Protein AF-A0A9P4Y7H7-F1 (afdb_monomer)

Foldseek 3Di:
DPLDDDPVLLVLLLVLLPFPADPVQDAPVPQDPVNLVVSLVSSLVSSVVRDPCPSSVSCVVVVVVSSVSNNVNSVVSNVVNVVVVVVVVVPPPPPDDDDPPPDDDDDDDDDD

Radius of gyration: 28.37 Å; Cα contacts (8 Å, |Δi|>4): 66; chains: 1; bounding box: 96×38×52 Å

Mean predicted aligned error: 12.28 Å

pLDDT: mean 77.83, std 15.43, range [43.62, 92.44]

Structure (mmCIF, N/CA/C/O backbone):
data_AF-A0A9P4Y7H7-F1
#
_entry.id   AF-A0A9P4Y7H7-F1
#
loop_
_atom_site.group_PDB
_atom_site.id
_atom_site.type_symbol
_atom_site.label_atom_id
_atom_site.label_alt_id
_atom_site.label_comp_id
_atom_site.label_asym_id
_atom_site.l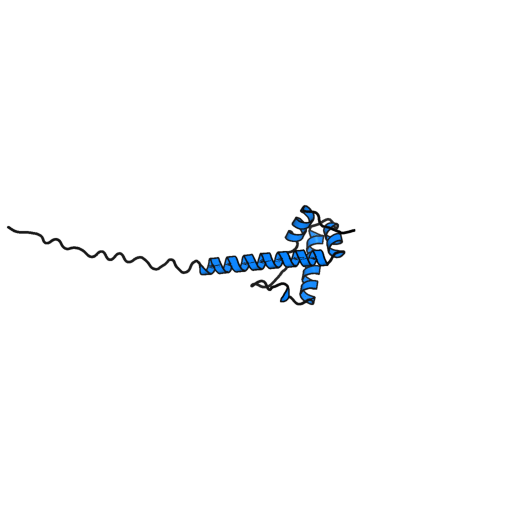abel_entity_id
_atom_site.label_seq_id
_atom_site.pdbx_PDB_ins_code
_atom_site.Cartn_x
_atom_site.Cartn_y
_atom_site.Cartn_z
_atom_site.occupancy
_atom_site.B_iso_or_equiv
_atom_site.auth_seq_id
_atom_site.auth_comp_id
_atom_site.auth_asym_id
_atom_site.auth_atom_id
_atom_site.pdbx_PDB_model_num
ATOM 1 N N . MET A 1 1 ? -13.065 18.994 4.949 1.00 44.56 1 MET A N 1
ATOM 2 C CA . MET A 1 1 ? -11.703 18.988 5.523 1.00 44.56 1 MET A CA 1
ATOM 3 C C . MET A 1 1 ? -10.883 18.002 4.708 1.00 44.56 1 MET A C 1
ATOM 5 O O . MET A 1 1 ? -11.306 16.863 4.579 1.00 44.56 1 MET A O 1
ATOM 9 N N . THR A 1 2 ? -9.795 18.426 4.069 1.00 53.09 2 THR A N 1
ATOM 10 C CA . THR A 1 2 ? -8.862 17.517 3.382 1.00 53.09 2 THR A CA 1
ATOM 11 C C . THR A 1 2 ? -7.936 16.912 4.434 1.00 53.09 2 THR A C 1
ATOM 13 O O . THR A 1 2 ? -6.934 17.522 4.808 1.00 53.09 2 THR A O 1
ATOM 16 N N . ASN A 1 3 ? -8.296 15.738 4.959 1.00 63.22 3 ASN A N 1
ATOM 17 C CA . ASN A 1 3 ? -7.507 15.035 5.970 1.00 63.22 3 ASN A CA 1
ATOM 18 C C . ASN A 1 3 ? -6.167 14.598 5.359 1.00 63.22 3 ASN A C 1
ATOM 20 O O . ASN A 1 3 ? -6.059 13.554 4.727 1.00 63.22 3 ASN A O 1
ATOM 24 N N . THR A 1 4 ? -5.143 15.438 5.506 1.00 73.75 4 THR A N 1
ATOM 25 C CA . THR A 1 4 ? -3.823 15.228 4.905 1.00 73.75 4 THR A CA 1
ATOM 26 C C . THR A 1 4 ? -2.837 14.823 5.993 1.00 73.75 4 THR A C 1
ATOM 28 O O . THR A 1 4 ? -2.721 15.501 7.009 1.00 73.75 4 THR A O 1
ATOM 31 N N . LEU A 1 5 ? -2.102 13.730 5.778 1.00 79.12 5 LEU A N 1
ATOM 32 C CA . LEU A 1 5 ? -1.079 13.267 6.719 1.00 79.12 5 LEU A CA 1
ATOM 33 C C . LEU A 1 5 ? 0.114 14.232 6.776 1.00 79.12 5 LEU A C 1
ATOM 35 O O . LEU A 1 5 ? 0.627 14.654 5.730 1.00 79.12 5 LEU A O 1
ATOM 39 N N . THR A 1 6 ? 0.619 14.501 7.981 1.00 85.62 6 THR A N 1
ATOM 40 C CA . THR A 1 6 ? 1.879 15.232 8.178 1.00 85.62 6 THR A CA 1
ATOM 41 C C . THR A 1 6 ? 3.079 14.425 7.663 1.00 85.62 6 THR A C 1
ATOM 43 O O . THR A 1 6 ? 2.990 13.221 7.403 1.00 85.62 6 THR A O 1
ATOM 46 N N . ALA A 1 7 ? 4.239 15.070 7.507 1.00 84.88 7 ALA A N 1
ATOM 47 C CA . ALA A 1 7 ? 5.454 14.399 7.034 1.00 84.88 7 ALA A CA 1
ATOM 48 C C . ALA A 1 7 ? 5.885 13.231 7.945 1.00 84.88 7 ALA A C 1
ATOM 50 O O . ALA A 1 7 ? 6.281 12.170 7.452 1.00 84.88 7 ALA A O 1
ATOM 51 N N . GLU A 1 8 ? 5.762 13.394 9.263 1.00 84.50 8 GLU A N 1
ATOM 52 C CA . GLU A 1 8 ? 6.085 12.349 10.240 1.00 84.50 8 GLU A CA 1
ATOM 53 C C . GLU A 1 8 ? 5.097 11.183 10.175 1.00 84.50 8 GLU A C 1
ATOM 55 O O . GLU A 1 8 ? 5.515 10.024 10.105 1.00 84.50 8 GLU A O 1
ATOM 60 N N . GLN A 1 9 ? 3.798 11.480 10.081 1.00 84.00 9 GLN A N 1
ATOM 61 C CA . GLN A 1 9 ? 2.746 10.475 9.919 1.00 84.00 9 GLN A CA 1
ATOM 62 C C . GLN A 1 9 ? 2.928 9.669 8.628 1.00 84.00 9 GLN A C 1
ATOM 64 O O . GLN A 1 9 ? 2.832 8.442 8.642 1.00 84.00 9 GLN A O 1
ATOM 69 N N . LYS A 1 10 ? 3.285 10.328 7.516 1.00 83.38 10 LYS A N 1
ATOM 70 C CA . LYS A 1 10 ? 3.629 9.653 6.252 1.00 83.38 10 LYS A CA 1
ATOM 71 C C . LYS A 1 10 ? 4.831 8.726 6.414 1.00 83.38 10 LYS A C 1
ATOM 73 O O . LYS A 1 10 ? 4.812 7.601 5.915 1.00 83.38 10 LYS A O 1
ATOM 78 N N . LYS A 1 11 ? 5.882 9.171 7.110 1.00 84.75 11 LYS A N 1
ATOM 79 C CA . LYS A 1 11 ? 7.081 8.356 7.366 1.00 84.75 11 LYS A CA 1
ATOM 80 C C . LYS A 1 11 ? 6.744 7.118 8.199 1.00 84.75 11 LYS A C 1
ATOM 82 O O . LYS A 1 11 ? 7.224 6.030 7.880 1.00 84.75 11 LYS A O 1
ATOM 87 N N . LEU A 1 12 ? 5.913 7.272 9.228 1.00 83.62 12 LEU A N 1
ATOM 88 C CA . LEU A 1 12 ? 5.462 6.174 10.080 1.00 83.62 12 LEU A CA 1
ATOM 89 C C . LEU A 1 12 ? 4.590 5.187 9.290 1.00 83.62 12 LEU A C 1
ATOM 91 O O . LEU A 1 12 ? 4.873 3.988 9.277 1.00 83.62 12 LEU A O 1
ATOM 95 N N . ALA A 1 13 ? 3.616 5.691 8.533 1.00 84.38 13 ALA A N 1
ATOM 96 C CA . ALA A 1 13 ? 2.749 4.880 7.688 1.00 84.38 13 ALA A CA 1
ATOM 97 C C . ALA A 1 13 ? 3.535 4.071 6.641 1.00 84.38 13 ALA A C 1
ATOM 99 O O . ALA A 1 13 ? 3.316 2.872 6.495 1.00 84.38 13 ALA A O 1
ATOM 100 N N . ARG A 1 14 ? 4.534 4.671 5.979 1.00 84.62 14 ARG A N 1
ATOM 101 C CA . ARG A 1 14 ? 5.414 3.963 5.026 1.00 84.62 14 ARG A CA 1
ATOM 102 C C . ARG A 1 14 ? 6.263 2.862 5.670 1.00 84.62 14 ARG A C 1
ATOM 104 O O . ARG A 1 14 ? 6.601 1.883 5.002 1.00 84.62 14 ARG A O 1
ATOM 111 N N . ARG A 1 15 ? 6.641 3.014 6.945 1.00 82.94 15 ARG A N 1
ATOM 112 C CA . ARG A 1 15 ? 7.341 1.963 7.705 1.00 82.94 15 ARG A CA 1
ATOM 113 C C . ARG A 1 15 ? 6.398 0.807 8.043 1.00 82.94 15 ARG A C 1
ATOM 115 O O . ARG A 1 15 ? 6.778 -0.346 7.861 1.00 82.94 15 ARG A O 1
ATOM 122 N N . ALA A 1 16 ? 5.174 1.117 8.470 1.00 83.62 16 ALA A N 1
ATOM 123 C CA . ALA A 1 16 ? 4.150 0.124 8.800 1.00 83.62 16 ALA A CA 1
ATOM 124 C C . ALA A 1 16 ? 3.591 -0.608 7.563 1.00 83.62 16 ALA A C 1
ATOM 126 O O . ALA A 1 16 ? 3.225 -1.780 7.651 1.00 83.62 16 ALA A O 1
ATOM 127 N N . ALA A 1 17 ? 3.567 0.051 6.400 1.00 80.75 17 ALA A N 1
ATOM 128 C CA . ALA A 1 17 ? 3.213 -0.539 5.115 1.00 80.75 17 ALA A CA 1
ATOM 129 C C . ALA A 1 17 ? 4.332 -1.477 4.637 1.00 80.75 17 ALA A C 1
ATOM 131 O O . ALA A 1 17 ? 5.196 -1.106 3.850 1.00 80.75 17 ALA A O 1
ATOM 132 N N . THR A 1 18 ? 4.355 -2.701 5.152 1.00 78.44 18 THR A N 1
ATOM 133 C CA . THR A 1 18 ? 5.237 -3.794 4.709 1.00 78.44 18 THR A CA 1
ATOM 134 C C . THR A 1 18 ? 4.372 -4.962 4.243 1.00 78.44 18 THR A C 1
ATOM 136 O O . THR A 1 18 ? 4.231 -5.943 4.965 1.00 78.44 18 THR A O 1
ATOM 139 N N . PRO A 1 19 ? 3.711 -4.849 3.079 1.00 77.62 19 PRO A N 1
ATOM 140 C CA . PRO A 1 19 ? 2.809 -5.892 2.614 1.00 77.62 19 PRO A CA 1
ATOM 141 C C . PRO A 1 19 ? 3.582 -7.204 2.420 1.00 77.62 19 PRO A C 1
ATOM 143 O O . PRO A 1 19 ? 4.679 -7.204 1.861 1.00 77.62 19 PRO A O 1
ATOM 146 N N . ASN A 1 20 ? 3.018 -8.314 2.902 1.00 77.31 20 ASN A N 1
ATOM 147 C CA . ASN A 1 20 ? 3.577 -9.645 2.675 1.00 77.31 20 ASN A CA 1
ATOM 148 C C . ASN A 1 20 ? 3.161 -10.096 1.272 1.00 77.31 20 ASN A C 1
ATOM 150 O O . ASN A 1 20 ? 2.046 -10.579 1.076 1.00 77.31 20 ASN A O 1
ATOM 154 N N . LEU A 1 21 ? 4.039 -9.877 0.298 1.00 81.25 21 LEU A N 1
ATOM 155 C CA . LEU A 1 21 ? 3.826 -10.239 -1.100 1.00 81.25 21 LEU A CA 1
ATOM 156 C C . LEU A 1 21 ? 4.859 -11.279 -1.545 1.00 81.25 21 LEU A C 1
ATOM 158 O O . LEU A 1 21 ? 5.976 -11.263 -1.025 1.00 81.25 21 LEU A O 1
ATOM 162 N N . PRO A 1 22 ? 4.496 -12.172 -2.483 1.00 81.06 22 PRO A N 1
ATOM 163 C CA . PRO A 1 22 ? 5.447 -13.110 -3.068 1.00 81.06 22 PRO A CA 1
ATOM 164 C C . PRO A 1 22 ? 6.523 -12.367 -3.875 1.00 81.06 22 PRO A C 1
ATOM 166 O O . PRO A 1 22 ? 6.269 -11.278 -4.390 1.00 81.06 22 PRO A O 1
ATOM 169 N N . GLU A 1 23 ? 7.707 -12.970 -3.998 1.00 82.56 23 GLU A N 1
ATOM 170 C CA . GLU A 1 23 ? 8.761 -12.531 -4.920 1.00 82.56 23 GLU A CA 1
ATOM 171 C C . GLU A 1 23 ? 8.665 -13.355 -6.229 1.00 82.56 23 GLU A C 1
ATOM 173 O O . GLU A 1 23 ? 8.515 -14.577 -6.144 1.00 82.56 23 GLU A O 1
ATOM 178 N N . PRO A 1 24 ? 8.726 -12.742 -7.432 1.00 85.50 24 PRO A N 1
ATOM 179 C CA . PRO A 1 24 ? 8.87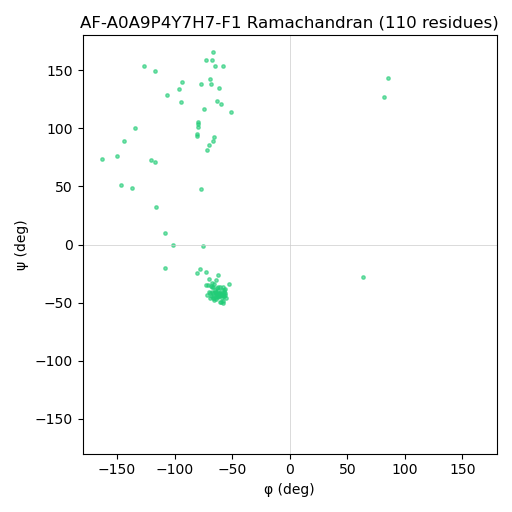3 -11.309 -7.689 1.00 85.50 24 PRO A CA 1
ATOM 180 C C . PRO A 1 24 ? 7.618 -10.520 -7.300 1.00 85.50 24 PRO A C 1
ATOM 182 O O . PRO A 1 24 ? 6.492 -10.974 -7.508 1.00 85.50 24 PRO A O 1
ATOM 185 N N . THR A 1 25 ? 7.817 -9.317 -6.753 1.00 90.19 25 THR A N 1
ATOM 186 C CA . THR A 1 25 ? 6.699 -8.501 -6.268 1.00 90.19 25 THR A CA 1
ATOM 187 C C . THR A 1 25 ? 5.713 -8.176 -7.414 1.00 90.19 25 THR A C 1
ATOM 189 O O . THR A 1 25 ? 6.111 -7.517 -8.387 1.00 90.19 25 THR A O 1
ATOM 192 N N . PRO A 1 26 ? 4.421 -8.556 -7.318 1.00 90.19 26 PRO A N 1
ATOM 193 C CA . PRO A 1 26 ? 3.426 -8.280 -8.358 1.00 90.19 26 PRO A CA 1
ATOM 194 C C . PRO A 1 26 ? 3.135 -6.779 -8.480 1.00 90.19 26 P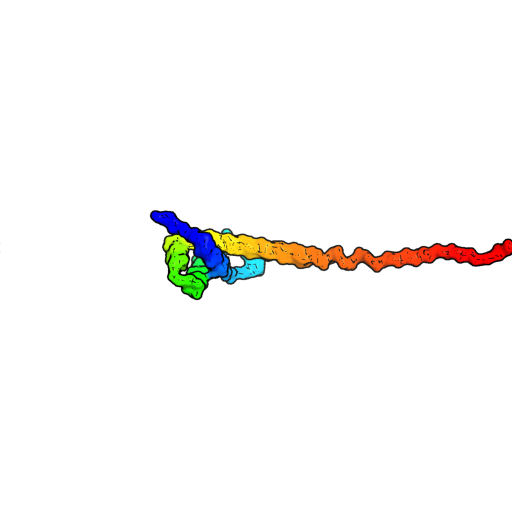RO A C 1
ATOM 196 O O . PRO A 1 26 ? 3.380 -6.009 -7.545 1.00 90.19 26 PRO A O 1
ATOM 199 N N . THR A 1 27 ? 2.602 -6.327 -9.622 1.00 92.00 27 THR A N 1
ATOM 200 C CA . THR A 1 27 ? 2.158 -4.930 -9.727 1.00 92.00 27 THR A CA 1
ATOM 201 C C . THR A 1 27 ? 0.878 -4.718 -8.924 1.00 92.00 27 THR A C 1
ATOM 203 O O . THR A 1 27 ? 0.126 -5.652 -8.656 1.00 92.00 27 THR A O 1
ATOM 206 N N . TRP A 1 28 ? 0.584 -3.465 -8.560 1.00 91.56 28 TRP A N 1
ATOM 207 C CA . TRP A 1 28 ? -0.685 -3.146 -7.898 1.00 91.56 28 TRP A CA 1
ATOM 208 C C . TRP A 1 28 ? -1.892 -3.600 -8.724 1.00 91.56 28 TRP A C 1
ATOM 210 O O . TRP A 1 28 ? -2.849 -4.107 -8.149 1.00 91.56 28 TRP A O 1
ATOM 220 N N . ALA A 1 29 ? -1.818 -3.459 -10.055 1.00 90.81 29 ALA A N 1
ATOM 221 C CA . ALA A 1 29 ? -2.871 -3.854 -10.985 1.00 90.81 29 ALA A CA 1
ATOM 222 C C . ALA A 1 29 ? -3.129 -5.370 -10.966 1.00 90.81 29 ALA A C 1
ATOM 224 O O . ALA A 1 29 ? -4.289 -5.769 -10.983 1.00 90.81 29 ALA A O 1
ATOM 225 N N . ASP A 1 30 ? -2.073 -6.177 -10.832 1.00 91.38 30 ASP A N 1
ATOM 226 C CA . ASP A 1 30 ? -2.159 -7.646 -10.807 1.00 91.38 30 ASP A CA 1
ATOM 227 C C . ASP A 1 30 ? -2.747 -8.187 -9.495 1.00 91.38 30 ASP A C 1
ATOM 229 O O . ASP A 1 30 ? -3.277 -9.295 -9.444 1.00 91.38 30 ASP A O 1
ATOM 233 N N . ILE A 1 31 ? -2.660 -7.414 -8.409 1.00 90.75 31 ILE A N 1
ATOM 234 C CA . ILE A 1 31 ? -3.264 -7.783 -7.128 1.00 90.75 31 ILE A CA 1
ATOM 235 C C . ILE A 1 31 ? -4.777 -7.579 -7.240 1.00 90.75 31 ILE A C 1
ATOM 237 O O . ILE A 1 31 ? -5.233 -6.446 -7.401 1.00 90.75 31 ILE A O 1
ATOM 241 N N . GLY A 1 32 ? -5.551 -8.658 -7.117 1.00 91.75 32 GLY A N 1
ATOM 242 C CA . GLY A 1 32 ? -7.015 -8.606 -7.104 1.00 91.75 32 GLY A CA 1
ATOM 243 C C . GLY A 1 32 ? -7.574 -7.722 -5.982 1.00 91.75 32 GLY A C 1
ATOM 244 O O . GLY A 1 32 ? -6.934 -7.528 -4.946 1.00 91.75 32 GLY A O 1
ATOM 245 N N . GLU A 1 33 ? -8.778 -7.181 -6.179 1.00 90.69 33 GLU A N 1
ATOM 246 C CA . GLU A 1 33 ? -9.396 -6.219 -5.256 1.00 90.69 33 GLU A CA 1
ATOM 247 C C . GLU A 1 33 ? -9.515 -6.758 -3.823 1.00 90.69 33 GLU A C 1
ATOM 249 O O . GLU A 1 33 ? -9.159 -6.059 -2.872 1.00 90.69 33 GLU A O 1
ATOM 254 N N . ASP A 1 34 ? -9.924 -8.017 -3.663 1.00 92.19 34 ASP A N 1
ATOM 255 C CA . ASP A 1 34 ? -10.038 -8.662 -2.350 1.00 92.19 34 ASP A CA 1
ATOM 256 C C . ASP A 1 34 ? -8.693 -8.698 -1.629 1.00 92.19 34 ASP A C 1
ATOM 258 O O . ASP A 1 34 ? -8.583 -8.328 -0.458 1.00 92.19 34 ASP A O 1
ATOM 262 N N . LYS A 1 35 ? -7.624 -9.022 -2.361 1.00 90.62 35 LYS A N 1
ATOM 263 C CA . LYS A 1 35 ? -6.280 -9.039 -1.792 1.00 90.62 35 LYS A CA 1
ATOM 264 C C . LYS A 1 35 ? -5.792 -7.634 -1.440 1.00 90.62 35 LYS A C 1
ATOM 266 O O . LYS A 1 35 ? -5.130 -7.461 -0.419 1.00 90.62 35 LYS A O 1
ATOM 271 N N . ARG A 1 36 ? -6.147 -6.607 -2.223 1.00 92.19 36 ARG A N 1
ATOM 272 C CA . ARG A 1 36 ? -5.856 -5.202 -1.871 1.00 92.19 36 ARG A CA 1
ATOM 273 C C . ARG A 1 36 ? -6.552 -4.802 -0.570 1.00 92.19 36 ARG A C 1
ATOM 275 O O . ARG A 1 36 ? -5.921 -4.153 0.264 1.00 92.19 36 ARG A O 1
ATOM 282 N N . LYS A 1 37 ? -7.810 -5.215 -0.371 1.00 92.12 37 LYS A N 1
ATOM 283 C CA . LYS A 1 37 ? -8.555 -4.985 0.879 1.00 92.12 37 LYS A CA 1
ATOM 284 C C . LYS A 1 37 ? -7.887 -5.686 2.061 1.00 92.12 37 LYS A C 1
ATOM 286 O O . LYS A 1 37 ? -7.690 -5.052 3.093 1.00 92.12 37 LYS A O 1
ATOM 291 N N . GLU A 1 38 ? -7.46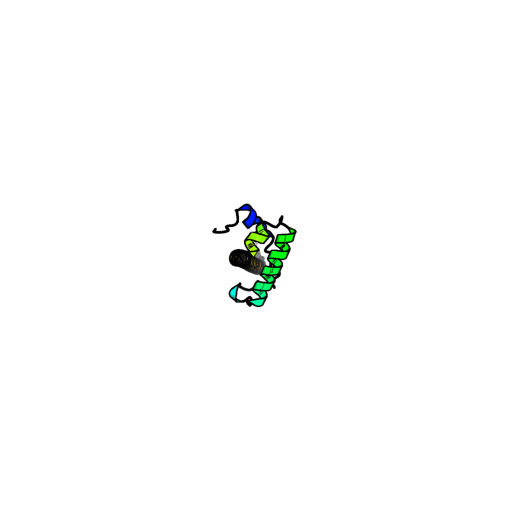8 -6.943 1.908 1.00 91.88 38 GLU A N 1
ATOM 292 C CA . GLU A 1 38 ? -6.719 -7.663 2.950 1.00 91.88 38 GLU A CA 1
ATOM 293 C C . GLU A 1 38 ? -5.421 -6.943 3.331 1.00 91.88 38 GLU A C 1
ATOM 295 O O . GLU A 1 38 ? -5.166 -6.706 4.512 1.00 91.88 38 GLU A O 1
ATOM 300 N N . LEU A 1 39 ? -4.620 -6.539 2.339 1.00 92.06 39 LEU A N 1
ATOM 301 C CA . LEU A 1 39 ? -3.374 -5.801 2.568 1.00 92.06 39 LEU A CA 1
ATOM 302 C C . LEU A 1 39 ? -3.626 -4.469 3.277 1.00 92.06 39 LEU A C 1
ATOM 304 O O . LEU A 1 39 ? -2.837 -4.067 4.132 1.00 92.06 39 LEU A O 1
ATOM 308 N N . PHE A 1 40 ? -4.729 -3.797 2.950 1.00 92.12 40 PHE A N 1
ATOM 309 C CA . PHE A 1 40 ? -5.145 -2.575 3.625 1.00 92.12 40 PHE A CA 1
ATOM 310 C C . PHE A 1 40 ? -5.542 -2.822 5.084 1.00 92.12 40 PHE A C 1
ATOM 312 O O . PHE A 1 40 ? -5.079 -2.102 5.969 1.00 92.12 40 PHE A O 1
ATOM 319 N N . GLN A 1 41 ? -6.305 -3.878 5.370 1.00 91.62 41 GLN A N 1
ATOM 320 C CA . GLN A 1 41 ? -6.648 -4.253 6.745 1.00 91.62 41 GLN A CA 1
ATOM 321 C C . GLN A 1 41 ? -5.413 -4.656 7.560 1.00 91.62 41 GLN A C 1
ATOM 323 O O . GLN A 1 41 ? -5.254 -4.228 8.706 1.00 91.62 41 GLN A O 1
ATOM 328 N N . GLU A 1 42 ? -4.493 -5.428 6.975 1.00 90.75 42 GLU A N 1
ATOM 329 C CA . GLU A 1 42 ? -3.217 -5.746 7.618 1.00 90.75 42 GLU A CA 1
ATOM 330 C C . GLU A 1 42 ? -2.388 -4.493 7.893 1.00 90.75 42 GLU A C 1
ATOM 332 O O . GLU A 1 42 ? -1.816 -4.354 8.977 1.00 90.75 42 GLU A O 1
ATOM 337 N N . PHE A 1 43 ? -2.329 -3.576 6.929 1.00 91.06 43 PHE A N 1
ATOM 338 C CA . PHE A 1 43 ? -1.633 -2.309 7.076 1.00 91.06 43 PHE A CA 1
ATOM 339 C C . PHE A 1 43 ? -2.206 -1.490 8.234 1.00 91.06 43 PHE A C 1
ATOM 341 O O . PHE A 1 43 ? -1.444 -1.090 9.115 1.00 91.06 43 PHE A O 1
ATOM 348 N N . LEU A 1 44 ? -3.530 -1.320 8.300 1.00 90.25 44 LEU A N 1
ATOM 349 C CA . LEU A 1 44 ? -4.189 -0.648 9.420 1.00 90.25 44 LEU A CA 1
ATOM 350 C C . LEU A 1 44 ? -3.883 -1.344 10.748 1.00 90.25 44 LEU A C 1
ATOM 352 O O . LEU A 1 44 ? -3.542 -0.677 11.720 1.00 90.25 44 LEU A O 1
ATOM 356 N N . LYS A 1 45 ? -3.935 -2.680 10.795 1.00 89.50 45 LYS A N 1
ATOM 357 C CA . LYS A 1 45 ? -3.625 -3.464 12.000 1.00 89.50 45 LYS A CA 1
ATOM 358 C C . LYS A 1 45 ? -2.191 -3.241 12.482 1.00 89.50 45 LYS A C 1
ATOM 360 O O . LYS A 1 45 ? -1.967 -3.109 13.683 1.00 89.50 45 LYS A O 1
ATOM 365 N N . ARG A 1 46 ? -1.212 -3.202 11.573 1.00 86.94 46 ARG A N 1
ATOM 366 C CA . ARG A 1 46 ? 0.199 -2.931 11.907 1.00 86.94 46 ARG A CA 1
ATOM 367 C C . ARG A 1 46 ? 0.402 -1.488 12.346 1.00 86.94 46 ARG A C 1
ATOM 369 O O . ARG A 1 46 ? 1.107 -1.236 13.322 1.00 86.94 46 ARG A O 1
ATOM 376 N N . LEU A 1 47 ? -0.248 -0.551 11.666 1.00 86.94 47 LEU A N 1
ATOM 377 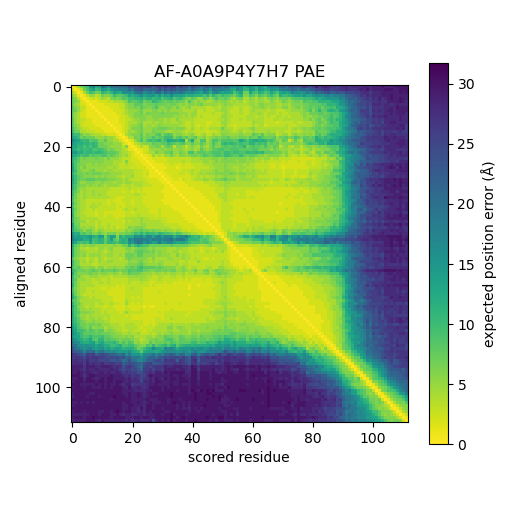C CA . LEU A 1 47 ? -0.190 0.862 12.006 1.00 86.94 47 LEU A CA 1
ATOM 378 C C . LEU A 1 47 ? -0.738 1.118 13.412 1.00 86.94 47 LEU A C 1
ATOM 380 O O . LEU A 1 47 ? -0.075 1.772 14.210 1.00 86.94 47 LEU A O 1
ATOM 384 N N . ARG A 1 48 ? -1.863 0.485 13.759 1.00 87.38 48 ARG A N 1
ATOM 385 C CA . ARG A 1 48 ? -2.487 0.564 15.086 1.00 87.38 48 ARG A CA 1
ATOM 386 C C . ARG A 1 48 ? -1.602 0.013 16.211 1.00 87.38 48 ARG A C 1
ATOM 388 O O . ARG A 1 48 ? -1.735 0.430 17.350 1.00 87.38 48 ARG A O 1
ATOM 395 N N . LYS A 1 49 ? -0.688 -0.917 15.903 1.00 84.12 49 LYS A N 1
ATOM 396 C CA . LYS A 1 49 ? 0.319 -1.419 16.859 1.00 84.12 49 LYS A CA 1
ATOM 397 C C . LYS A 1 49 ? 1.501 -0.468 17.059 1.00 84.12 49 LYS A C 1
ATOM 399 O O . LYS A 1 49 ? 2.227 -0.617 18.033 1.00 84.12 49 LYS A O 1
ATOM 404 N N . THR A 1 50 ? 1.732 0.438 16.113 1.00 77.88 50 THR A N 1
ATOM 405 C CA . THR A 1 50 ? 2.929 1.292 16.069 1.00 77.88 50 THR A CA 1
ATOM 406 C C . THR A 1 50 ? 2.613 2.751 16.420 1.00 77.88 50 THR A C 1
ATOM 408 O O . THR A 1 50 ? 3.520 3.493 16.780 1.00 77.88 50 THR A O 1
ATOM 411 N N . ASP A 1 51 ? 1.349 3.167 16.310 1.00 74.75 51 ASP A N 1
ATOM 412 C CA . ASP A 1 51 ? 0.886 4.546 16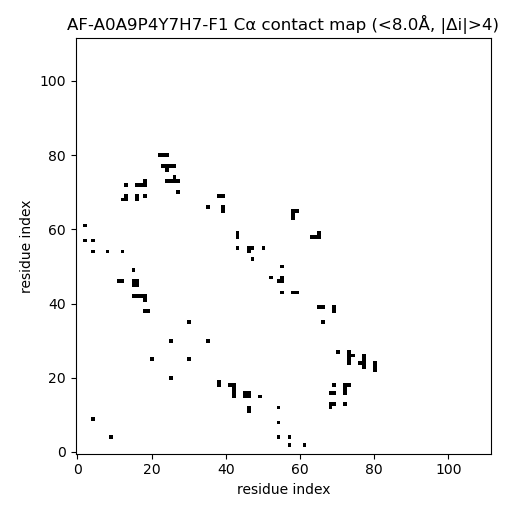.489 1.00 74.75 51 ASP A CA 1
ATOM 413 C C . ASP A 1 51 ? -0.252 4.660 17.520 1.00 74.75 51 ASP A C 1
ATOM 415 O O . ASP A 1 51 ? -1.047 3.735 17.686 1.00 74.75 51 ASP A O 1
ATOM 419 N N . ASN A 1 52 ? -0.380 5.833 18.152 1.00 64.88 52 ASN A N 1
ATOM 420 C CA . ASN A 1 52 ? -1.402 6.175 19.156 1.00 64.88 52 ASN A CA 1
ATOM 421 C C . ASN A 1 52 ? -2.786 6.469 18.525 1.00 64.88 52 ASN A C 1
ATOM 423 O O . ASN A 1 52 ? -3.434 7.469 18.822 1.00 64.88 52 ASN A O 1
ATOM 427 N N . ASN A 1 53 ? -3.246 5.594 17.629 1.00 76.25 53 ASN A N 1
ATOM 428 C CA . ASN A 1 53 ? -4.526 5.635 16.905 1.00 76.25 53 ASN A CA 1
ATOM 429 C C . ASN A 1 53 ? -4.768 6.816 15.941 1.00 76.25 53 ASN A C 1
ATOM 431 O O . ASN A 1 53 ? -5.468 6.608 14.954 1.00 76.25 53 ASN A O 1
ATOM 435 N N . THR A 1 54 ? -4.192 8.006 16.131 1.00 82.56 54 THR A N 1
ATOM 436 C CA . THR A 1 54 ? -4.492 9.198 15.308 1.00 82.56 54 THR A CA 1
ATOM 437 C C . THR A 1 54 ? -4.220 8.988 13.817 1.00 82.56 54 THR A C 1
ATOM 439 O O . THR A 1 54 ? -5.096 9.225 12.986 1.00 82.56 54 THR A O 1
ATOM 442 N N . THR A 1 55 ? -3.034 8.494 13.451 1.00 82.25 55 THR A N 1
ATOM 443 C CA . THR A 1 55 ? -2.676 8.251 12.042 1.00 82.25 55 THR A CA 1
ATOM 444 C C . THR A 1 55 ? -3.511 7.118 11.461 1.00 82.25 55 THR A C 1
ATOM 446 O O . THR A 1 55 ? -3.918 7.165 10.302 1.00 82.25 55 THR A O 1
ATOM 449 N N . THR A 1 56 ? -3.795 6.101 12.279 1.00 85.06 56 THR A N 1
ATOM 450 C CA . THR A 1 56 ? -4.624 4.964 11.866 1.00 85.06 56 THR A CA 1
ATOM 451 C C . THR A 1 5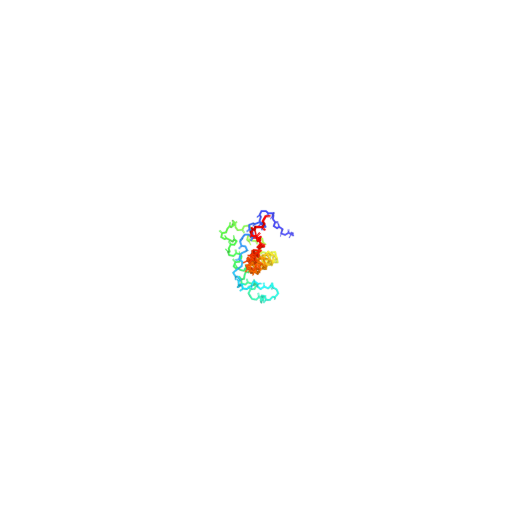6 ? -6.056 5.392 11.576 1.00 85.06 56 THR A C 1
ATOM 453 O O . THR A 1 56 ? -6.616 4.941 10.583 1.00 85.06 56 THR A O 1
ATOM 456 N N . ASN A 1 57 ? -6.628 6.280 12.389 1.00 85.50 57 ASN A N 1
ATOM 457 C CA . ASN A 1 57 ? -7.984 6.790 12.202 1.00 85.50 57 ASN A CA 1
ATOM 458 C C . ASN A 1 57 ? -8.085 7.640 10.933 1.00 85.50 57 ASN A C 1
ATOM 460 O O . ASN A 1 57 ? -8.955 7.379 10.112 1.00 85.50 57 ASN A O 1
ATOM 464 N N . ILE A 1 58 ? -7.133 8.553 10.701 1.00 84.94 58 ILE A N 1
ATOM 465 C CA . ILE A 1 58 ? -7.099 9.372 9.475 1.00 84.94 58 ILE A CA 1
ATOM 466 C C . ILE A 1 58 ? -7.060 8.491 8.215 1.00 84.94 58 ILE A C 1
ATOM 468 O O . ILE A 1 58 ? -7.777 8.741 7.247 1.00 84.94 58 ILE A O 1
ATOM 472 N N . ILE A 1 59 ? -6.231 7.442 8.226 1.00 84.50 59 ILE A N 1
ATOM 473 C CA . ILE A 1 59 ? -6.095 6.515 7.094 1.00 84.50 59 ILE A CA 1
ATOM 474 C C . ILE A 1 59 ? -7.319 5.599 6.960 1.00 84.50 59 ILE A C 1
ATOM 476 O O . ILE A 1 59 ? -7.708 5.271 5.843 1.00 84.50 59 ILE A O 1
ATOM 480 N N . ALA A 1 60 ? -7.935 5.186 8.068 1.00 84.44 60 ALA A N 1
ATOM 481 C CA . ALA A 1 60 ? -9.158 4.389 8.040 1.00 84.44 60 ALA A CA 1
ATOM 482 C C . ALA A 1 60 ? -10.347 5.191 7.485 1.00 84.44 60 ALA A C 1
ATOM 484 O O . ALA A 1 60 ? -11.111 4.660 6.683 1.00 84.44 60 ALA A O 1
ATOM 485 N N . GLU A 1 61 ? -10.469 6.467 7.861 1.00 85.75 61 GLU A N 1
ATOM 486 C CA . GLU A 1 61 ? -11.468 7.399 7.323 1.00 85.75 61 GLU A CA 1
ATOM 487 C C . GLU A 1 61 ? -11.210 7.722 5.847 1.00 85.75 61 GLU A C 1
ATOM 489 O O . GLU A 1 61 ? -12.146 7.890 5.069 1.00 85.75 61 GLU A O 1
ATOM 494 N N . THR A 1 62 ? -9.936 7.763 5.442 1.00 85.06 62 THR A N 1
ATOM 495 C CA . THR A 1 62 ? -9.516 8.092 4.075 1.00 85.06 62 THR A CA 1
ATOM 496 C C . THR A 1 62 ? -8.800 6.906 3.429 1.00 85.06 62 THR A C 1
ATOM 498 O O . THR A 1 62 ? -7.585 6.929 3.215 1.00 85.06 62 THR A O 1
ATOM 501 N N . SER A 1 63 ? -9.558 5.853 3.109 1.00 82.94 63 SER A N 1
ATOM 502 C CA . SER A 1 63 ? -9.013 4.591 2.571 1.00 82.94 63 SER A CA 1
ATOM 503 C C . SER A 1 63 ? -8.104 4.771 1.345 1.00 82.94 63 SER A C 1
ATOM 505 O O . SER A 1 63 ? -7.095 4.076 1.213 1.00 82.94 63 SER A O 1
ATOM 507 N N . GLU A 1 64 ? -8.391 5.760 0.495 1.00 88.81 64 GLU A N 1
ATOM 508 C CA . GLU A 1 64 ? -7.573 6.125 -0.665 1.00 88.81 64 GLU A CA 1
ATOM 509 C C . GLU A 1 64 ? -6.115 6.443 -0.292 1.00 88.81 64 GLU A C 1
ATOM 511 O O . GLU A 1 64 ? -5.190 5.958 -0.945 1.00 88.81 64 GLU A O 1
ATOM 516 N N . LEU A 1 65 ? -5.880 7.170 0.808 1.00 86.62 65 LEU A N 1
ATOM 517 C CA . LEU A 1 65 ? -4.522 7.475 1.272 1.00 86.62 65 LEU A CA 1
ATOM 518 C C . LEU A 1 65 ? -3.753 6.208 1.636 1.00 86.62 65 LEU A C 1
ATOM 520 O O . LEU A 1 65 ? -2.561 6.093 1.345 1.00 86.62 65 LEU A O 1
ATOM 524 N N . GLY A 1 66 ? -4.426 5.240 2.254 1.00 87.56 66 GLY A N 1
ATOM 525 C CA . GLY A 1 66 ? -3.812 3.963 2.584 1.00 87.56 66 GLY A CA 1
ATOM 526 C C . GLY A 1 66 ? -3.445 3.145 1.354 1.00 87.56 66 GLY A C 1
ATOM 527 O O . GLY A 1 66 ? -2.346 2.591 1.296 1.00 87.56 66 GLY A O 1
ATOM 528 N N . TYR A 1 67 ? -4.319 3.123 0.346 1.00 91.38 67 TYR A N 1
ATOM 529 C CA . TYR A 1 67 ? -4.028 2.465 -0.927 1.00 91.38 67 TYR A CA 1
ATOM 530 C C . TYR A 1 67 ? -2.866 3.125 -1.672 1.00 91.38 67 TYR A C 1
ATOM 532 O O . TYR A 1 67 ? -1.996 2.413 -2.171 1.00 91.38 67 TYR A O 1
ATOM 540 N N . ILE A 1 68 ? -2.782 4.459 -1.678 1.00 91.06 68 ILE A N 1
ATOM 541 C CA . ILE A 1 68 ? -1.643 5.187 -2.259 1.00 91.06 68 ILE A CA 1
ATOM 542 C C . ILE A 1 68 ? -0.333 4.772 -1.575 1.00 91.06 68 ILE A C 1
ATOM 544 O O . ILE A 1 68 ? 0.645 4.453 -2.251 1.00 91.06 68 ILE A O 1
ATOM 548 N N . ILE A 1 69 ? -0.311 4.709 -0.239 1.00 90.12 69 ILE A N 1
ATOM 549 C CA . ILE A 1 69 ? 0.882 4.312 0.528 1.00 90.12 69 ILE A CA 1
ATOM 550 C C . ILE A 1 69 ? 1.288 2.863 0.216 1.00 90.12 69 ILE A C 1
ATOM 552 O O . ILE A 1 69 ? 2.474 2.580 0.021 1.00 90.12 69 ILE A O 1
ATOM 556 N N . LEU A 1 70 ? 0.321 1.945 0.134 1.00 91.38 70 LEU A N 1
ATOM 557 C CA . LEU A 1 70 ? 0.571 0.553 -0.252 1.00 91.38 70 LEU A CA 1
ATOM 558 C C . LEU A 1 70 ? 1.121 0.448 -1.677 1.00 91.38 70 LEU A C 1
ATOM 560 O O . LEU A 1 70 ? 2.101 -0.261 -1.910 1.00 91.38 70 LEU A O 1
ATOM 564 N N . GLN A 1 71 ? 0.547 1.194 -2.619 1.00 92.44 71 GLN A N 1
ATOM 565 C CA . GLN A 1 71 ? 0.996 1.218 -4.006 1.00 92.44 71 GLN A CA 1
ATOM 566 C C . GLN A 1 71 ? 2.426 1.768 -4.136 1.00 92.44 71 GLN A C 1
ATOM 568 O O . GLN A 1 71 ? 3.242 1.190 -4.858 1.00 92.44 71 GLN A O 1
ATOM 573 N N . GLU A 1 72 ? 2.765 2.853 -3.428 1.00 91.69 72 GLU A N 1
ATOM 574 C CA . GLU A 1 72 ? 4.137 3.380 -3.363 1.00 91.69 72 GLU A CA 1
ATOM 575 C C . GLU A 1 72 ? 5.115 2.331 -2.824 1.00 91.69 72 GLU A C 1
ATOM 577 O O . GLU A 1 72 ? 6.214 2.153 -3.362 1.00 91.69 72 GLU A O 1
ATOM 582 N N . LYS A 1 73 ? 4.712 1.602 -1.778 1.00 90.31 73 LYS A N 1
ATOM 583 C CA . LYS A 1 73 ? 5.547 0.562 -1.183 1.00 90.31 73 LYS A CA 1
ATOM 584 C C . LYS A 1 73 ? 5.819 -0.582 -2.152 1.00 90.31 73 LYS A C 1
ATOM 586 O O . LYS A 1 73 ? 6.964 -1.016 -2.265 1.00 90.31 73 LYS A O 1
ATOM 591 N N . ILE A 1 74 ? 4.794 -1.046 -2.856 1.00 91.38 74 ILE A N 1
ATOM 592 C CA . ILE A 1 74 ? 4.909 -2.135 -3.830 1.00 91.38 74 ILE A CA 1
ATOM 593 C C . ILE A 1 74 ? 5.866 -1.745 -4.952 1.00 91.38 74 ILE A C 1
ATOM 595 O O . ILE A 1 74 ? 6.790 -2.497 -5.253 1.00 91.38 74 ILE A O 1
ATOM 599 N N . LYS A 1 75 ? 5.752 -0.519 -5.482 1.00 91.38 75 LYS A N 1
ATOM 600 C CA . LYS A 1 75 ? 6.717 0.015 -6.459 1.00 91.38 75 LYS A CA 1
ATOM 601 C C . LYS A 1 75 ? 8.150 0.002 -5.915 1.00 91.38 75 LYS A C 1
ATOM 603 O O . LYS A 1 75 ? 9.082 -0.347 -6.637 1.00 91.38 75 LYS A O 1
ATOM 608 N N . SER A 1 76 ? 8.341 0.360 -4.644 1.00 90.62 76 SER A N 1
ATOM 609 C CA . SER A 1 76 ? 9.659 0.320 -3.999 1.00 90.62 76 SER A CA 1
ATOM 610 C C . SER A 1 76 ? 10.215 -1.106 -3.877 1.00 90.62 76 SER A C 1
ATOM 612 O O . SER A 1 76 ? 11.412 -1.294 -4.104 1.00 90.62 76 SER A O 1
ATOM 614 N N . MET A 1 77 ? 9.377 -2.100 -3.566 1.00 89.81 77 MET A N 1
ATOM 615 C CA . MET A 1 77 ? 9.773 -3.515 -3.530 1.00 89.81 77 MET A CA 1
ATOM 616 C C . MET A 1 77 ? 10.149 -4.023 -4.927 1.00 89.81 77 MET A C 1
ATOM 618 O O . MET A 1 77 ? 11.246 -4.537 -5.103 1.00 89.81 77 MET A O 1
ATOM 622 N N . GLN A 1 78 ? 9.344 -3.731 -5.951 1.00 90.88 78 GLN A N 1
ATOM 623 C CA . GLN A 1 78 ? 9.656 -4.084 -7.343 1.00 90.88 78 GLN A CA 1
ATOM 624 C C . GLN A 1 78 ? 10.992 -3.502 -7.825 1.00 90.88 78 GLN A C 1
ATOM 626 O O . GLN A 1 78 ? 11.754 -4.158 -8.535 1.00 90.88 78 GLN A O 1
ATOM 631 N N . GLN A 1 79 ? 11.310 -2.260 -7.443 1.00 89.75 79 GLN A N 1
ATOM 632 C CA . GLN A 1 79 ? 12.609 -1.662 -7.764 1.00 89.75 79 GLN A CA 1
ATOM 633 C C . GLN A 1 79 ? 13.769 -2.364 -7.056 1.00 89.75 79 GLN A C 1
ATOM 635 O O . GLN A 1 79 ? 14.855 -2.472 -7.630 1.00 89.75 79 GLN A O 1
ATOM 640 N N . ARG A 1 80 ? 13.564 -2.813 -5.814 1.00 88.00 80 ARG A N 1
ATOM 641 C CA . ARG A 1 80 ? 14.556 -3.593 -5.071 1.00 88.00 80 ARG A CA 1
ATOM 642 C C . ARG A 1 80 ? 14.807 -4.928 -5.769 1.00 88.00 80 ARG A C 1
ATOM 644 O O . ARG A 1 80 ? 15.971 -5.236 -6.001 1.00 88.00 80 ARG A O 1
ATOM 651 N N . ASP A 1 81 ? 13.754 -5.638 -6.161 1.00 87.38 81 ASP A N 1
ATOM 652 C CA . ASP A 1 81 ? 13.842 -6.940 -6.832 1.00 87.38 81 ASP A CA 1
ATOM 653 C C . ASP A 1 81 ? 14.617 -6.807 -8.160 1.00 87.38 81 ASP A C 1
ATOM 655 O O . ASP A 1 81 ? 15.651 -7.448 -8.342 1.00 87.38 81 ASP A O 1
ATOM 659 N N . ARG A 1 82 ? 14.266 -5.824 -9.009 1.00 86.25 82 ARG A N 1
ATOM 660 C CA . ARG A 1 82 ? 15.012 -5.519 -10.253 1.00 86.25 82 ARG A CA 1
ATOM 661 C C . ARG A 1 82 ? 16.489 -5.189 -10.017 1.00 86.25 82 ARG A C 1
ATOM 663 O O . ARG A 1 82 ? 17.344 -5.487 -10.849 1.00 86.25 82 ARG A O 1
ATOM 670 N N . ARG A 1 83 ? 16.817 -4.501 -8.916 1.00 86.81 83 ARG A N 1
ATOM 671 C CA . ARG A 1 83 ? 18.216 -4.200 -8.559 1.00 86.81 83 ARG A CA 1
ATOM 672 C C . ARG A 1 83 ? 18.962 -5.453 -8.108 1.00 86.81 83 ARG A C 1
ATOM 674 O O . ARG A 1 83 ? 20.159 -5.535 -8.366 1.00 86.81 83 ARG A O 1
ATOM 681 N N . GLN A 1 84 ? 18.295 -6.385 -7.430 1.00 84.12 84 GLN A N 1
ATOM 682 C CA . GLN A 1 84 ? 18.896 -7.655 -7.024 1.00 84.12 84 GLN A CA 1
ATOM 683 C C . GLN A 1 84 ? 19.163 -8.548 -8.237 1.00 84.12 84 GLN A C 1
ATOM 685 O O . GLN A 1 84 ? 20.289 -9.005 -8.394 1.00 84.12 84 GLN A O 1
ATOM 690 N N . GLU A 1 85 ? 18.202 -8.685 -9.153 1.00 80.62 85 GLU A N 1
ATOM 691 C CA . GLU A 1 85 ? 18.370 -9.444 -10.403 1.00 80.62 85 GLU A CA 1
ATOM 692 C C . GLU A 1 85 ? 19.576 -8.954 -11.221 1.00 80.62 85 GLU A C 1
ATOM 694 O O . GLU A 1 85 ? 20.421 -9.747 -11.636 1.00 80.62 85 GLU A O 1
ATOM 699 N N . ARG A 1 86 ? 19.720 -7.629 -11.376 1.00 80.25 86 ARG A N 1
ATOM 700 C CA . ARG A 1 86 ? 20.867 -7.021 -12.075 1.00 80.25 86 ARG A CA 1
ATOM 701 C C . ARG A 1 86 ? 22.208 -7.311 -11.400 1.00 80.25 86 ARG A C 1
ATOM 703 O O . ARG A 1 86 ? 23.207 -7.477 -12.091 1.00 80.25 86 ARG A O 1
ATOM 710 N N . LYS A 1 87 ? 22.252 -7.360 -10.064 1.00 73.12 87 LYS A N 1
ATOM 711 C CA . LYS A 1 87 ? 23.475 -7.710 -9.321 1.00 73.12 87 LYS A CA 1
ATOM 712 C C . LYS A 1 87 ? 23.830 -9.184 -9.493 1.00 73.12 87 LYS A C 1
ATOM 714 O O . LYS A 1 87 ? 25.001 -9.493 -9.677 1.00 73.12 87 LYS A O 1
ATOM 719 N N . SER A 1 88 ? 22.833 -10.065 -9.472 1.00 69.62 88 SER A N 1
ATOM 720 C CA . SER A 1 88 ? 23.032 -11.501 -9.674 1.00 69.62 88 SER A CA 1
ATOM 721 C C . SER A 1 88 ? 23.519 -11.826 -11.090 1.00 69.62 88 SER A C 1
ATOM 723 O O . SER A 1 88 ? 24.343 -12.718 -11.253 1.00 69.62 88 SER A O 1
ATOM 725 N N . GLN A 1 89 ? 23.079 -11.074 -12.106 1.00 59.88 89 GLN A N 1
ATOM 726 C CA . GLN A 1 89 ? 23.541 -11.239 -13.493 1.00 59.88 89 GLN A CA 1
ATOM 727 C C . GLN A 1 89 ? 24.898 -10.568 -13.783 1.00 59.88 89 GLN A C 1
ATOM 729 O O . GLN A 1 89 ? 25.623 -11.007 -14.670 1.00 59.88 89 GLN A O 1
ATOM 734 N N . GLY A 1 90 ? 25.285 -9.537 -13.024 1.00 55.41 90 GLY A N 1
ATOM 735 C CA . GLY A 1 90 ? 26.555 -8.820 -13.200 1.00 55.41 90 GLY A CA 1
ATOM 736 C C . GLY A 1 90 ? 27.812 -9.548 -12.698 1.00 55.41 90 GLY A C 1
ATOM 737 O O . GLY A 1 90 ? 28.900 -8.996 -12.824 1.00 55.41 90 GLY A O 1
ATOM 738 N N . ASN A 1 91 ? 27.691 -10.754 -12.127 1.00 47.19 91 ASN A N 1
ATOM 739 C CA . ASN A 1 91 ? 28.811 -11.481 -11.509 1.00 47.19 91 ASN A CA 1
ATOM 740 C C . ASN A 1 91 ? 29.296 -12.712 -12.306 1.00 47.19 91 ASN A C 1
ATOM 742 O O . ASN A 1 91 ? 30.099 -13.492 -11.800 1.00 47.19 91 ASN A O 1
ATOM 746 N N . THR A 1 92 ? 28.830 -12.913 -13.545 1.00 49.72 92 THR A N 1
ATOM 747 C CA . THR A 1 92 ? 29.201 -14.088 -14.367 1.00 49.72 92 THR A CA 1
ATOM 748 C C . THR A 1 92 ? 30.261 -13.787 -15.439 1.00 49.72 92 THR A C 1
ATOM 750 O O . THR A 1 92 ? 30.690 -14.698 -16.137 1.00 49.72 92 THR A O 1
ATOM 753 N N . GLN A 1 93 ? 30.753 -12.547 -15.568 1.00 47.72 93 GLN A N 1
ATOM 754 C CA . GLN A 1 93 ? 31.622 -12.153 -16.693 1.00 47.72 93 GLN A CA 1
ATOM 755 C C . GLN A 1 93 ? 33.058 -11.742 -16.314 1.00 47.72 93 GLN A C 1
ATOM 757 O O . GLN A 1 93 ? 33.664 -10.921 -16.996 1.00 47.72 93 GLN A O 1
ATOM 762 N N . SER A 1 94 ? 33.633 -12.344 -15.267 1.00 48.53 94 SER A N 1
ATOM 763 C CA . SER A 1 94 ? 35.017 -12.061 -14.840 1.00 48.53 94 SER A CA 1
ATOM 764 C C . SER A 1 94 ? 35.807 -13.321 -14.468 1.00 48.53 94 SER A C 1
ATOM 766 O O . SER A 1 94 ? 36.424 -13.362 -13.412 1.00 48.53 94 SER A O 1
ATOM 768 N N . GLN A 1 95 ? 35.793 -14.369 -15.296 1.00 48.34 95 GLN A N 1
ATOM 769 C CA . GLN A 1 95 ? 36.738 -15.494 -15.159 1.00 48.34 95 GLN A CA 1
ATOM 770 C C . GLN A 1 95 ? 37.130 -16.096 -16.516 1.00 48.34 95 GLN A C 1
ATOM 772 O O . GLN A 1 95 ? 37.039 -17.299 -16.701 1.00 48.34 95 GLN A O 1
ATOM 777 N N . GLN A 1 96 ? 37.567 -15.286 -17.483 1.00 53.38 96 GLN A N 1
ATOM 778 C CA . GLN A 1 96 ? 38.318 -15.794 -18.643 1.00 53.38 96 GLN A CA 1
ATOM 779 C C . GLN A 1 96 ? 39.292 -14.726 -19.147 1.00 53.38 96 GLN A C 1
ATOM 781 O O . GLN A 1 96 ? 39.006 -14.061 -20.133 1.00 53.38 96 GLN A O 1
ATOM 786 N N . ASN A 1 97 ? 40.421 -14.519 -18.458 1.00 51.97 97 ASN A N 1
ATOM 787 C CA . ASN A 1 97 ? 41.624 -14.006 -19.125 1.00 51.97 97 ASN A CA 1
ATOM 788 C C . ASN A 1 97 ? 42.894 -14.228 -18.288 1.00 51.97 97 ASN A C 1
ATOM 790 O O . ASN A 1 97 ? 43.440 -13.291 -17.715 1.00 51.97 97 ASN A O 1
ATOM 794 N N . ILE A 1 98 ? 43.379 -15.471 -18.199 1.00 53.69 98 ILE A N 1
ATOM 795 C CA . ILE A 1 98 ? 44.770 -15.713 -17.791 1.00 53.69 98 ILE A CA 1
ATOM 796 C C . ILE A 1 98 ? 45.332 -16.914 -18.562 1.00 53.69 98 ILE A C 1
ATOM 798 O O . ILE A 1 98 ? 45.239 -18.053 -18.120 1.00 53.69 98 ILE A O 1
ATOM 802 N N . ILE A 1 99 ? 45.920 -16.652 -19.731 1.00 57.50 99 ILE A N 1
ATOM 803 C CA . ILE A 1 99 ? 47.000 -17.481 -20.282 1.00 57.50 99 ILE A CA 1
ATOM 804 C C . ILE A 1 99 ? 48.086 -16.510 -20.770 1.00 57.50 99 ILE A C 1
ATOM 806 O O . ILE A 1 99 ? 47.932 -15.926 -21.843 1.00 57.50 99 ILE A O 1
ATOM 810 N N . PRO A 1 100 ? 49.173 -16.277 -20.012 1.00 47.09 100 PRO A N 1
ATOM 811 C CA . PRO A 1 100 ? 50.357 -15.634 -20.549 1.00 47.09 100 PRO A CA 1
ATOM 812 C C . PRO A 1 100 ? 51.151 -16.695 -21.316 1.00 47.09 100 PRO A C 1
ATOM 814 O O . PRO A 1 100 ? 51.837 -17.533 -20.732 1.00 47.09 100 PRO A O 1
ATOM 817 N N . GLY A 1 101 ? 51.027 -16.687 -22.640 1.00 44.59 101 GLY A N 1
ATOM 818 C CA . GLY A 1 101 ? 51.940 -17.413 -23.514 1.00 44.59 101 GLY A CA 1
ATOM 819 C C . GLY A 1 101 ? 53.310 -16.739 -23.498 1.00 44.59 101 GLY A C 1
ATOM 820 O O . GLY A 1 101 ? 53.591 -15.903 -24.350 1.00 44.59 101 GLY A O 1
ATOM 821 N N . SER A 1 102 ? 54.154 -17.094 -22.527 1.00 51.97 102 SER A N 1
ATOM 822 C CA . SER A 1 102 ? 55.599 -16.858 -22.587 1.00 51.97 102 SER A CA 1
ATOM 823 C C . SER A 1 102 ? 56.189 -17.724 -23.699 1.00 51.97 102 SER A C 1
ATOM 825 O O . SER A 1 102 ? 56.561 -18.875 -23.485 1.00 51.97 102 SER A O 1
ATOM 827 N N . GLY A 1 103 ? 56.230 -17.180 -24.914 1.00 47.88 103 GLY A N 1
ATOM 828 C CA . GLY A 1 103 ? 57.029 -17.718 -26.007 1.00 47.88 103 GLY A CA 1
ATOM 829 C C . GLY A 1 103 ? 58.480 -17.289 -25.827 1.00 47.88 103 GLY A C 1
ATOM 830 O O . GLY A 1 103 ? 58.813 -16.134 -26.070 1.00 47.88 103 GLY A O 1
ATOM 831 N N . ASN A 1 104 ? 59.319 -18.220 -25.374 1.00 53.50 104 ASN A N 1
ATOM 832 C CA . ASN A 1 104 ? 60.775 -18.105 -25.329 1.00 53.50 104 ASN A CA 1
ATOM 833 C C . ASN A 1 104 ? 61.336 -17.669 -26.692 1.00 53.50 104 ASN A C 1
ATOM 835 O O . ASN A 1 104 ? 61.315 -18.447 -27.647 1.00 53.50 104 ASN A O 1
ATOM 839 N N . THR A 1 105 ? 61.921 -16.476 -26.773 1.00 53.66 105 THR A N 1
ATOM 840 C CA . THR A 1 105 ? 62.863 -16.141 -27.844 1.00 53.66 105 THR A CA 1
ATOM 841 C C . THR A 1 105 ? 64.215 -16.743 -27.473 1.00 53.66 105 THR A C 1
ATOM 843 O O . THR A 1 105 ? 64.891 -16.277 -26.559 1.00 53.66 105 THR A O 1
ATOM 846 N N . ALA A 1 106 ? 64.576 -17.832 -28.149 1.00 56.28 106 ALA A N 1
ATOM 847 C CA . ALA A 1 106 ? 65.886 -18.456 -28.060 1.00 56.28 106 ALA A CA 1
ATOM 848 C C . ALA A 1 106 ? 66.971 -17.487 -28.566 1.00 56.28 106 ALA A C 1
ATOM 850 O O . ALA A 1 106 ? 66.907 -17.028 -29.705 1.00 56.28 106 ALA A O 1
ATOM 851 N N . ALA A 1 107 ? 67.968 -17.199 -27.731 1.00 61.91 107 ALA A N 1
ATOM 852 C CA . ALA A 1 107 ? 69.246 -16.648 -28.168 1.00 61.91 107 ALA A CA 1
ATOM 853 C C . ALA A 1 107 ? 70.218 -17.827 -28.361 1.00 61.91 107 ALA A C 1
ATOM 855 O O . ALA A 1 107 ? 70.392 -18.601 -27.416 1.00 61.91 107 ALA A O 1
ATOM 856 N N . PRO A 1 108 ? 70.812 -18.028 -29.550 1.00 62.59 108 PRO A N 1
ATOM 857 C CA . PRO A 1 108 ? 71.854 -19.028 -29.719 1.00 62.59 108 PRO A CA 1
ATOM 858 C C . PRO A 1 108 ? 73.179 -18.514 -29.147 1.00 62.59 108 PRO A C 1
ATOM 860 O O . PRO A 1 108 ? 73.543 -17.350 -29.311 1.00 62.59 108 PRO A O 1
ATOM 863 N N . SER A 1 109 ? 73.865 -19.424 -28.467 1.00 50.94 109 SER A N 1
ATOM 864 C CA . SER A 1 109 ? 75.190 -19.268 -27.880 1.00 50.94 109 SER A CA 1
ATOM 865 C C . SER A 1 109 ? 76.260 -19.762 -28.872 1.00 50.94 109 SER A C 1
ATOM 867 O O . SER A 1 109 ? 76.071 -20.812 -29.485 1.00 50.94 109 SER A O 1
ATOM 869 N N . ASP A 1 110 ? 77.366 -19.013 -28.935 1.00 5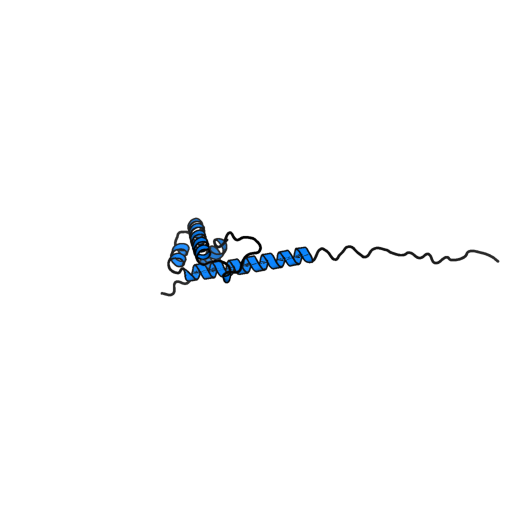9.88 110 ASP A N 1
ATOM 870 C CA . ASP A 1 110 ? 78.766 -19.421 -29.186 1.00 59.88 110 ASP A CA 1
ATOM 871 C C . ASP A 1 110 ? 79.393 -19.596 -30.596 1.00 59.88 110 ASP A C 1
ATOM 873 O O . ASP A 1 110 ? 78.822 -20.200 -31.504 1.00 59.88 110 ASP A O 1
ATOM 877 N N . ASN A 1 111 ? 80.685 -19.191 -30.611 1.00 43.62 111 ASN A N 1
ATOM 878 C CA . ASN A 1 111 ? 81.830 -19.419 -31.530 1.00 43.62 111 ASN A CA 1
ATOM 879 C C . ASN A 1 111 ? 81.892 -18.517 -32.787 1.00 43.62 111 ASN A C 1
ATOM 881 O O . ASN A 1 111 ? 80.905 -18.411 -33.506 1.00 43.62 111 ASN A O 1
ATOM 885 N N . ASP A 1 112 ? 82.976 -17.802 -33.124 1.00 45.66 112 ASP A N 1
ATOM 886 C CA . ASP A 1 112 ? 84.437 -18.008 -32.969 1.00 45.66 112 ASP A CA 1
ATOM 887 C C . ASP A 1 112 ? 85.178 -16.649 -32.879 1.00 45.66 112 ASP A C 1
ATOM 889 O O . ASP A 1 112 ? 84.719 -15.688 -33.550 1.00 45.66 112 ASP A O 1
#

Solvent-accessible surface area (backbone atoms only — not comparable to full-atom values): 7101 Å² total; per-residue (Å²): 132,85,91,70,78,51,74,66,50,47,55,52,49,54,66,40,43,66,77,93,67,63,86,78,56,67,53,70,85,75,49,51,70,70,58,50,51,50,48,48,53,51,30,46,55,45,32,48,75,75,46,91,45,61,68,40,49,56,34,65,78,36,53,67,60,47,51,51,50,46,47,55,40,45,53,53,48,37,53,51,52,57,52,49,55,53,54,67,66,69,71,76,82,82,85,86,88,86,79,86,81,81,75,81,79,84,77,89,82,86,89,135

Organism: Cryphonectria parasitica (strain ATCC 38755 / EP155) (NCBI:txid660469)

Sequence (112 aa):
MTNTLTAEQKKLARRAATPNLPEPTPTWADIGEDKRKELFQEFLKRLRKTDNNTTTNIIAETSELGYIILQEKIKSMQQRDRRQERKSQGNTQSQQNIIPGSGNTAAPSDND

Secondary structure (DSSP, 8-state):
------HHHHHHHHHH-----PSSPPPTTTS-HHHHHHHHHHHHHHHHHHS-SHHHHHHHH-HHHHHHHHHHHHHHHHHHHHHHHHHHHTTSS------------PPPP---

=== Feature glossary ===
Key to the feature types in this record:

pLDDT. pLDDT is the predicted lDDT-Cα score: AlphaFold's confidence that the local environment of each residue (all inter-atomic distances within 15 Å) is correctly placed. It is a per-residue number between 0 and 100, with higher meaning more reliable.

Radius of gyration, Cα contacts, bounding box. The geometric summary reports three shape descriptors. Rg (radius of gyration) measures how sprea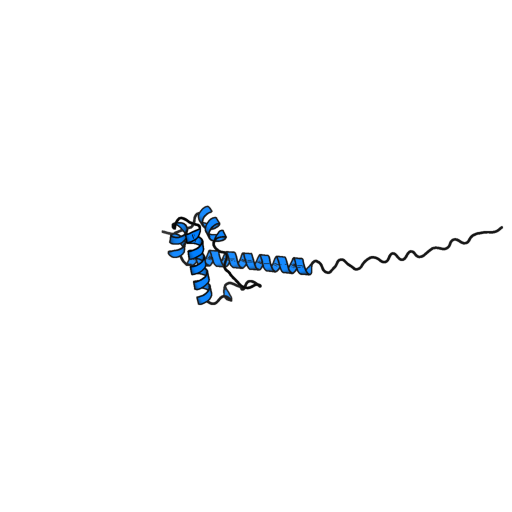d out the Cα atoms are about their centre of mass; compact globular proteins have small Rg, elongated or unfolded ones large. Cα contacts (<8 Å, |i−j|>4) count long-range residue pairs in spatial proximity — high for tightly packed folds, near zero for rods or random coil. The bounding-box extents give the protein's footprint along x, y, z in Å.

Backbone torsions (φ/ψ). Backbone dihedral angles. Every residue except chain termini has a φ (preceding-C → N → Cα → C) and a ψ (N → Cα → C → next-N). They are reported in degrees following the IUPAC sign convention. Secondary structure is essentially a statement about which (φ, ψ) basin each residue occupies.

Contact-map, Ramachandran, and PAE plots. Plot images: a contact map (which residues are close in 3D, as an N×N binary image), a Ramachandran scatter (backbone torsion angles, revealing secondary-structure composition at a glance), and — for AlphaFold structures — a PAE heatmap (pairwise prediction confidence).

Predicted aligned error. Predicted Aligned Error (PAE) is an AlphaFold confidence matrix: entry (i, j) is the expected error in the position of residue j, in ångströms, when the prediction is superimposed on the true structure at residue i. Low PAE within a block of residues means that block is internally rigid and well-predicted; high PAE between two blocks means their relative placement is uncertain even if each block individually is confident.

Secondary structure (3-state, P-SEA). Three-state secondary structure (P-SEA) collapses the eight DSSP classes into helix (a), strand (b), and coil (c). P-SEA assigns these from Cα geometry alone — distances and angles — without requiring backbone oxygens, so it works on any Cα trace.

Solvent-accessible surface area. Solvent-accessible surface area (SASA) is the area in Å² traced out by the centre of a 1.4 Å probe sphere (a water molecule) rolled over the protein's van der Waals surface (Shrake–Rupley / Lee–Richards construction). Buried residues have near-zero SASA; fully exposed residues can exceed 200 Å². The total SASA scales roughly with the number of surface residues.

Foldseek 3Di. The Foldseek 3Di string encodes local tertiary geometry as a 20-letter alphabet — one character per residue — derived from the relative positions of nearby Cα atoms. Unlike the amino-acid sequence, 3Di is a direct function of the 3D structure, so two proteins with the same fold have similar 3Di strings even at low sequence identity.

B-factor. For experimental (PDB) structures, the B-factor (temperature factor) quantifies the positional spread of each atom in the crystal — a combination of thermal vibration and static disorder — in units of Å². High B-factors mark flexible loops or poorly resolved regions; low B-factors mark the rigid, well-ordered core.

mmCIF coordinates. The mmCIF block holds the 3D Cartesian coordinates of each backbone atom (N, Cα, C, O) in ångströms. mmCIF is the PDB's canonical archive format — a tagged-loop text representation of the atomic model.

InterPro / GO / CATH / organism. Functional annotations link the protein to curated databases. InterPro entries identify conserved domains and families by matching the sequence against member-database signatures (Pfam, PROSITE, CDD, …). Gene Ontology (GO) terms describe molecular function, biological process, and cellular component in a controlled vocabulary. CATH places the structure in a hierarchical fold classification (Class/Architecture/Topology/Homologous-superfamily). The organism is the source species.

Rendered structure images. Structure images are PyMOL renders from six orthogonal camera directions. Cartoon representation draws helices as coils and strands as arrows; sticks shows the backbone as bonds; surface shows the solvent-excluded envelope. Rainbow coloring maps sequence position to hue (blue→red, N→C); chain coloring assigns a distinct color per polypeptide.

Sequence. This is the polypeptide sequence — one letter per residue, N-terminus first. Length ranges from a few dozen residues for small domains to over a thousand for large multi-domain proteins.

Secondary structure (8-state, DSSP). The SS8 string is DSSP's per-residue secondary-structure call. α-helix (H) means an i→i+4 H-bond ladder; β-strand (E) means the residue participates in a β-sheet; 3₁₀ (G) and π (I) are tighter and wider helices; T/S are turns/bends; '-' is loop.

Nearest PDB structures. Structural nearest neighbors (via Foldseek easy-search vs the PDB). Reported per hit: target PDB id, E-value, and alignment TM-score. A TM-score above ~0.5 is the conventional threshold for 'same fold'.